Protein AF-A0A7J9B224-F1 (afdb_monomer_lite)

Secondary structure (DSSP, 8-state):
---HHHHHHHTHHHHHH-TT--HHHHHHHHHHHS-----HHHHHHHHHHHHHHHHHHHHHHHTT-

Structure (mmCIF, N/CA/C/O backbone):
data_AF-A0A7J9B224-F1
#
_entry.id   AF-A0A7J9B224-F1
#
loop_
_atom_site.group_PDB
_atom_site.id
_atom_site.type_symbol
_atom_site.label_atom_id
_atom_site.label_alt_id
_atom_site.label_comp_id
_atom_site.label_asym_id
_atom_site.label_entity_id
_atom_site.label_seq_id
_atom_site.pdbx_PDB_ins_code
_atom_site.Cartn_x
_atom_site.Cartn_y
_atom_site.Cartn_z
_atom_site.occupancy
_atom_site.B_iso_or_equiv
_atom_site.auth_seq_id
_atom_site.auth_comp_id
_atom_site.auth_asym_id
_atom_site.auth_atom_id
_atom_site.pdbx_PDB_model_num
ATOM 1 N N . MET A 1 1 ? 13.249 6.244 -13.232 1.00 77.62 1 MET A N 1
ATOM 2 C CA . MET A 1 1 ? 13.252 5.196 -12.186 1.00 77.62 1 MET A CA 1
ATOM 3 C C . MET A 1 1 ? 11.998 5.382 -11.350 1.00 77.62 1 MET A C 1
ATOM 5 O O . MET A 1 1 ? 11.762 6.499 -10.912 1.00 77.62 1 MET A O 1
ATOM 9 N N . VAL A 1 2 ? 11.171 4.348 -11.181 1.00 81.50 2 VAL A N 1
ATOM 10 C CA . VAL A 1 2 ? 9.978 4.458 -10.326 1.00 81.50 2 VAL A CA 1
ATOM 11 C C . VAL A 1 2 ? 10.413 4.499 -8.867 1.00 81.50 2 VAL A C 1
ATOM 13 O O . VAL A 1 2 ? 11.184 3.649 -8.425 1.00 81.50 2 VAL A O 1
ATOM 16 N N . THR A 1 3 ? 9.936 5.500 -8.129 1.00 93.69 3 THR A N 1
ATOM 17 C CA . THR A 1 3 ? 10.231 5.656 -6.703 1.00 93.69 3 THR A CA 1
ATOM 18 C C . THR A 1 3 ? 9.085 5.129 -5.847 1.00 93.69 3 THR A C 1
ATOM 20 O O . THR A 1 3 ? 7.933 5.052 -6.279 1.00 93.69 3 THR A O 1
ATOM 23 N N . VAL A 1 4 ? 9.393 4.813 -4.589 1.00 95.12 4 VAL A N 1
ATOM 24 C CA . VAL A 1 4 ? 8.397 4.407 -3.585 1.00 95.12 4 VAL A CA 1
ATOM 25 C C . VAL A 1 4 ? 7.291 5.464 -3.442 1.00 95.12 4 VAL A C 1
ATOM 27 O O . VAL A 1 4 ? 6.122 5.114 -3.307 1.00 95.12 4 VAL A O 1
ATOM 30 N N . ALA A 1 5 ? 7.648 6.751 -3.511 1.00 94.56 5 ALA A N 1
ATOM 31 C CA . ALA A 1 5 ? 6.702 7.859 -3.407 1.00 94.56 5 ALA A CA 1
ATOM 32 C C . ALA A 1 5 ? 5.708 7.889 -4.579 1.00 94.56 5 ALA A C 1
ATOM 34 O O . ALA A 1 5 ? 4.514 8.048 -4.351 1.00 94.56 5 ALA A O 1
ATOM 35 N N . MET A 1 6 ? 6.170 7.643 -5.812 1.00 95.38 6 MET A N 1
ATOM 36 C CA . MET A 1 6 ? 5.286 7.581 -6.984 1.00 95.38 6 MET A CA 1
ATOM 37 C C . MET A 1 6 ? 4.263 6.446 -6.860 1.00 95.38 6 MET A C 1
ATOM 39 O O . MET A 1 6 ? 3.087 6.645 -7.146 1.00 95.38 6 MET A O 1
ATOM 43 N N . ILE A 1 7 ? 4.690 5.275 -6.374 1.00 94.69 7 ILE A N 1
ATOM 44 C CA . ILE A 1 7 ? 3.795 4.134 -6.118 1.00 94.69 7 ILE A CA 1
ATOM 45 C C . ILE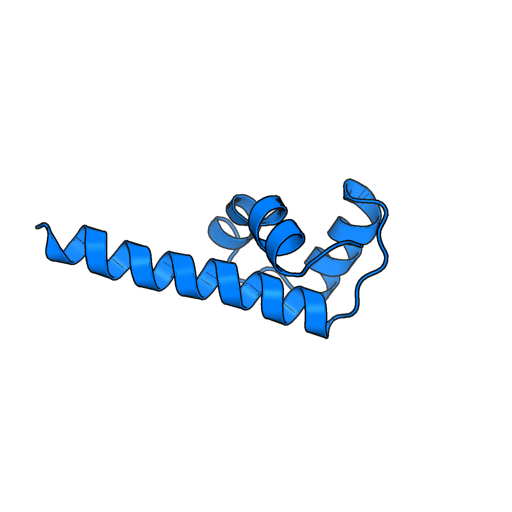 A 1 7 ? 2.794 4.479 -5.008 1.00 94.69 7 ILE A C 1
ATOM 47 O O . ILE A 1 7 ? 1.605 4.197 -5.139 1.00 94.69 7 ILE A O 1
ATOM 51 N N . ALA A 1 8 ? 3.261 5.104 -3.923 1.00 95.44 8 ALA A N 1
ATOM 52 C CA . ALA A 1 8 ? 2.413 5.515 -2.807 1.00 95.44 8 ALA A CA 1
ATOM 53 C C . ALA A 1 8 ? 1.331 6.508 -3.249 1.00 95.44 8 ALA A C 1
ATOM 55 O O . ALA A 1 8 ? 0.176 6.344 -2.871 1.00 95.44 8 ALA A O 1
ATOM 56 N N . GLN A 1 9 ? 1.690 7.496 -4.074 1.00 95.56 9 GLN A N 1
ATOM 57 C CA . GLN A 1 9 ? 0.743 8.465 -4.628 1.00 95.56 9 GLN A CA 1
ATOM 58 C C . GLN A 1 9 ? -0.262 7.800 -5.573 1.00 95.56 9 GLN A C 1
ATOM 60 O O . GLN A 1 9 ? -1.457 8.052 -5.457 1.00 95.56 9 GLN A O 1
ATOM 65 N N . HIS A 1 10 ? 0.203 6.927 -6.472 1.00 95.50 10 HIS A N 1
ATOM 66 C CA . HIS A 1 10 ? -0.660 6.254 -7.444 1.00 95.50 10 HIS A CA 1
ATOM 67 C C . HIS A 1 10 ? -1.702 5.347 -6.771 1.00 95.50 10 HIS A C 1
ATOM 69 O O . HIS A 1 10 ? -2.874 5.373 -7.132 1.00 95.50 10 HIS A O 1
ATOM 75 N N . PHE A 1 11 ? -1.300 4.598 -5.739 1.00 94.81 11 PHE A N 1
ATOM 76 C CA . PHE A 1 11 ? -2.194 3.699 -5.003 1.00 94.81 11 PHE A CA 1
ATOM 77 C C . PHE A 1 11 ? -2.811 4.319 -3.746 1.00 94.81 11 PHE A C 1
ATOM 79 O O . PHE A 1 11 ? -3.411 3.591 -2.954 1.00 94.81 11 PHE A O 1
ATOM 86 N N . GLU A 1 12 ? -2.689 5.632 -3.529 1.00 94.94 12 GLU A N 1
ATOM 87 C CA . GLU A 1 12 ? -3.122 6.272 -2.282 1.00 94.94 12 GLU A CA 1
ATOM 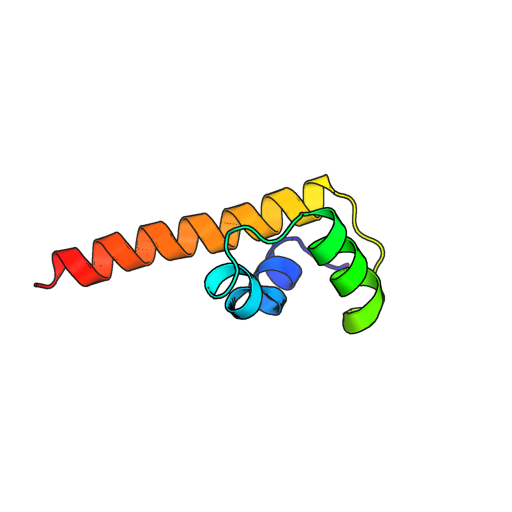88 C C . GLU A 1 12 ? -4.606 6.005 -1.995 1.00 94.94 12 GLU A C 1
ATOM 90 O O . GLU A 1 12 ? -4.948 5.514 -0.918 1.00 94.94 12 GLU A O 1
ATOM 95 N N . ALA A 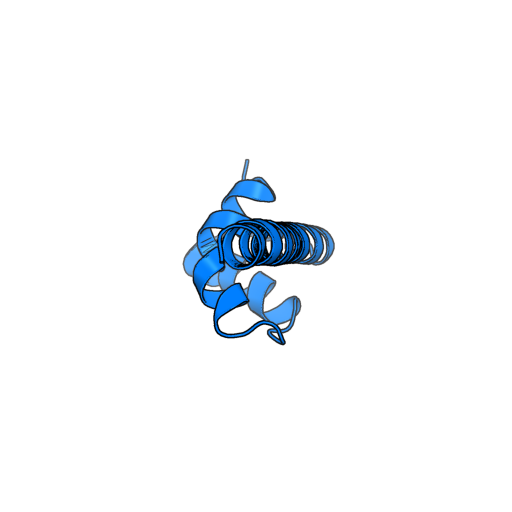1 13 ? -5.477 6.269 -2.973 1.00 94.81 13 ALA A N 1
ATOM 96 C CA . ALA A 1 13 ? -6.918 6.066 -2.841 1.00 94.81 13 ALA A CA 1
ATOM 97 C C . ALA A 1 13 ? -7.269 4.587 -2.620 1.00 94.81 13 ALA A C 1
ATOM 99 O O . ALA A 1 13 ? -8.015 4.258 -1.704 1.00 94.81 13 ALA A O 1
ATOM 100 N N . THR A 1 14 ? -6.663 3.681 -3.393 1.00 94.19 14 THR A N 1
ATOM 101 C CA . THR A 1 14 ? -6.890 2.233 -3.265 1.00 94.19 14 THR A CA 1
ATOM 102 C C . THR A 1 14 ? -6.449 1.696 -1.905 1.00 94.19 14 THR A C 1
ATOM 104 O O . THR A 1 14 ? -7.132 0.867 -1.310 1.00 94.19 14 THR A O 1
ATOM 107 N N . ILE A 1 15 ? -5.309 2.159 -1.384 1.00 93.75 15 ILE A N 1
ATOM 108 C CA . ILE A 1 15 ? -4.799 1.737 -0.075 1.00 93.75 15 ILE A CA 1
ATOM 109 C C . ILE A 1 15 ? -5.658 2.317 1.057 1.00 93.75 15 ILE A C 1
ATOM 111 O O . ILE A 1 15 ? -5.830 1.638 2.070 1.00 93.75 15 ILE A O 1
ATOM 115 N N . LYS A 1 16 ? -6.192 3.536 0.904 1.00 92.56 16 LYS A N 1
ATOM 116 C CA . LYS A 1 16 ? -7.111 4.157 1.873 1.00 92.56 16 LYS A CA 1
ATOM 117 C C . LYS A 1 16 ? -8.466 3.449 1.921 1.00 92.56 16 LYS A C 1
ATOM 119 O O . LYS A 1 16 ? -8.940 3.161 3.013 1.00 92.56 16 LYS A O 1
ATOM 124 N N . ASP A 1 17 ? -9.040 3.123 0.766 1.00 94.44 17 ASP A N 1
ATOM 125 C CA . ASP A 1 17 ? -10.310 2.392 0.651 1.00 94.44 17 ASP A CA 1
ATOM 126 C C . ASP A 1 17 ? -10.176 0.928 1.121 1.00 94.44 17 ASP A C 1
ATOM 128 O O . ASP A 1 17 ? -11.038 0.373 1.806 1.00 94.44 17 ASP A O 1
ATOM 132 N N . HIS A 1 18 ? -9.021 0.310 0.849 1.00 93.31 18 HIS A N 1
ATOM 133 C CA . HIS A 1 18 ? -8.718 -1.066 1.232 1.00 93.31 18 HIS A CA 1
ATOM 134 C C . HIS A 1 18 ? -7.424 -1.172 2.067 1.00 93.31 18 HIS A C 1
ATOM 136 O O . HIS A 1 18 ? -6.423 -1.753 1.627 1.00 93.31 18 HIS A O 1
ATOM 142 N N . PRO A 1 19 ? -7.408 -0.737 3.342 1.00 88.88 19 PRO A N 1
ATOM 143 C CA . PRO A 1 19 ? -6.188 -0.718 4.164 1.00 88.88 19 PRO A CA 1
ATOM 144 C C . PRO A 1 19 ? -5.599 -2.117 4.430 1.00 88.88 19 PRO A C 1
ATOM 146 O O . PRO A 1 19 ? -4.402 -2.268 4.727 1.00 88.88 19 PRO A O 1
ATOM 149 N N . LYS A 1 20 ? -6.417 -3.168 4.283 1.00 90.56 20 LYS A N 1
ATOM 150 C CA . LYS A 1 20 ? -6.036 -4.586 4.409 1.00 90.56 20 LYS A CA 1
ATOM 151 C C . LYS A 1 20 ? -5.530 -5.219 3.101 1.00 90.56 20 LYS A C 1
ATOM 153 O O . LYS A 1 20 ? -5.141 -6.384 3.122 1.00 90.56 20 LYS A O 1
ATOM 158 N N . MET A 1 21 ? -5.451 -4.465 2.000 1.00 93.06 21 MET A N 1
ATOM 159 C CA . MET A 1 21 ? -4.938 -4.933 0.704 1.00 93.06 21 MET A CA 1
ATOM 160 C C . MET A 1 21 ? -3.560 -5.602 0.835 1.00 93.06 21 MET A C 1
ATOM 162 O O . MET A 1 21 ? -2.662 -5.082 1.506 1.00 93.06 21 MET A O 1
ATOM 166 N N . LYS A 1 22 ? -3.370 -6.773 0.220 1.00 95.50 22 LYS A N 1
ATOM 167 C CA . LYS A 1 22 ? -2.120 -7.547 0.337 1.00 95.50 22 LYS A CA 1
ATOM 168 C C . LYS A 1 22 ? -0.999 -6.911 -0.493 1.00 95.50 22 LYS A C 1
ATOM 170 O O . LYS A 1 22 ? -1.237 -6.432 -1.595 1.00 95.50 22 LYS A O 1
ATOM 175 N N . LEU A 1 23 ? 0.252 -6.995 -0.026 1.00 96.00 23 LEU A N 1
ATOM 176 C CA . LEU A 1 23 ? 1.412 -6.448 -0.757 1.00 96.00 23 LEU A CA 1
ATOM 177 C C . LEU A 1 23 ? 1.599 -7.080 -2.145 1.00 96.00 23 LEU A C 1
ATOM 179 O O . LEU A 1 23 ? 1.911 -6.376 -3.097 1.00 96.00 23 LEU A O 1
ATOM 183 N N . LYS A 1 24 ? 1.332 -8.388 -2.282 1.00 96.50 24 LYS A N 1
ATOM 184 C CA . LYS A 1 24 ? 1.337 -9.082 -3.584 1.00 96.50 24 LYS A CA 1
ATOM 185 C C . LYS A 1 24 ? 0.316 -8.512 -4.570 1.00 96.50 24 LYS A C 1
ATOM 187 O O . LYS A 1 24 ? 0.492 -8.631 -5.775 1.00 96.50 24 LYS A O 1
ATOM 192 N N . GLU A 1 25 ? -0.774 -7.935 -4.078 1.00 96.19 25 GLU A N 1
ATOM 193 C CA . GLU A 1 25 ? -1.762 -7.301 -4.945 1.00 96.19 25 GLU A CA 1
ATOM 194 C C . GLU A 1 25 ? -1.278 -5.948 -5.444 1.00 96.19 25 GLU A C 1
ATOM 196 O O . GLU A 1 25 ? -1.359 -5.693 -6.637 1.00 96.19 25 GLU A O 1
ATOM 201 N N . ILE A 1 26 ? -0.674 -5.146 -4.563 1.00 94.94 26 ILE A N 1
ATOM 202 C CA . ILE A 1 26 ? -0.008 -3.892 -4.941 1.00 94.94 26 ILE A CA 1
ATOM 203 C C . ILE A 1 26 ? 1.098 -4.172 -5.966 1.00 94.94 26 ILE A C 1
ATOM 205 O O . ILE A 1 26 ? 1.185 -3.486 -6.973 1.00 94.94 26 ILE A O 1
ATOM 209 N N . GLN A 1 27 ? 1.893 -5.228 -5.769 1.00 96.62 27 GLN A N 1
ATOM 210 C CA . GLN A 1 27 ? 2.924 -5.632 -6.727 1.00 96.62 27 GLN A CA 1
ATOM 211 C C . GLN A 1 27 ? 2.338 -6.002 -8.100 1.00 96.62 27 GLN A C 1
ATOM 213 O O . GLN A 1 27 ? 2.830 -5.531 -9.122 1.00 96.62 27 GLN A O 1
ATOM 218 N N . ARG A 1 28 ? 1.277 -6.825 -8.135 1.00 97.12 28 ARG A N 1
ATOM 219 C CA . ARG A 1 28 ? 0.591 -7.191 -9.389 1.00 97.12 28 ARG A CA 1
ATOM 220 C C . ARG A 1 28 ? 0.017 -5.969 -10.099 1.00 97.12 28 ARG A C 1
ATOM 222 O O . ARG A 1 28 ? 0.125 -5.867 -11.314 1.00 97.12 28 ARG A O 1
ATOM 229 N N . ARG A 1 29 ? -0.539 -5.030 -9.339 1.00 95.56 29 ARG A N 1
ATOM 230 C CA . ARG A 1 29 ? -1.052 -3.762 -9.853 1.00 95.56 29 ARG A CA 1
ATOM 231 C C . ARG A 1 29 ? 0.052 -2.841 -10.366 1.00 95.56 29 ARG A C 1
ATOM 233 O O . ARG A 1 29 ? -0.088 -2.306 -11.452 1.00 95.56 29 ARG A O 1
ATOM 240 N N . CYS A 1 30 ? 1.200 -2.746 -9.694 1.00 95.25 30 CYS A N 1
ATOM 241 C CA . CYS A 1 30 ? 2.377 -2.064 -10.249 1.00 95.25 30 CYS A CA 1
ATOM 242 C C . CYS A 1 30 ? 2.805 -2.663 -11.599 1.00 95.25 30 CYS A C 1
ATOM 244 O O . CYS A 1 30 ? 3.104 -1.922 -12.533 1.00 95.25 30 CYS A O 1
ATOM 246 N N . ALA A 1 31 ? 2.798 -3.991 -11.724 1.00 95.88 31 ALA A N 1
ATOM 247 C CA . ALA A 1 31 ? 3.136 -4.650 -12.982 1.00 95.88 31 ALA A CA 1
ATOM 248 C C . ALA A 1 31 ? 2.074 -4.420 -14.074 1.00 95.88 31 ALA A C 1
ATOM 250 O O . ALA A 1 31 ? 2.432 -4.274 -15.237 1.00 95.88 31 ALA A O 1
ATOM 251 N N . SER A 1 32 ? 0.789 -4.370 -13.707 1.00 95.81 32 SER A N 1
ATOM 252 C CA . SER A 1 32 ? -0.327 -4.241 -14.654 1.00 95.81 32 SER A CA 1
ATOM 253 C C . SER A 1 32 ? -0.650 -2.799 -15.057 1.00 95.81 32 SER A C 1
ATOM 255 O O . SER A 1 32 ? -0.985 -2.568 -16.209 1.00 95.81 32 SER A O 1
ATOM 257 N N . GLU A 1 33 ? -0.615 -1.852 -14.120 1.00 94.50 33 GLU A N 1
ATOM 258 C CA . GLU A 1 33 ? -1.071 -0.464 -14.310 1.00 94.50 33 GLU A CA 1
ATOM 259 C C . GLU A 1 33 ? 0.099 0.469 -14.634 1.00 94.50 33 GLU A C 1
ATOM 261 O O . GLU A 1 33 ? -0.027 1.387 -15.438 1.00 94.50 33 GLU A O 1
ATOM 266 N N . MET A 1 34 ? 1.262 0.219 -14.028 1.00 92.56 34 MET A N 1
ATOM 267 C CA . MET A 1 34 ? 2.457 1.051 -14.197 1.00 92.56 34 MET A CA 1
ATOM 268 C C . MET A 1 34 ? 3.518 0.387 -15.088 1.00 92.56 34 MET A C 1
ATOM 270 O O . MET A 1 34 ? 4.553 0.997 -15.348 1.00 92.56 34 MET A O 1
ATOM 274 N N . HIS A 1 35 ? 3.294 -0.860 -15.524 1.00 93.62 35 HIS A N 1
ATOM 275 C CA . HIS A 1 35 ? 4.246 -1.665 -16.300 1.00 93.62 35 HIS A CA 1
ATOM 276 C C . HIS A 1 35 ? 5.641 -1.766 -15.659 1.00 93.62 35 HIS A C 1
ATOM 278 O O . HIS A 1 35 ? 6.656 -1.848 -16.351 1.00 93.62 35 HIS A O 1
ATOM 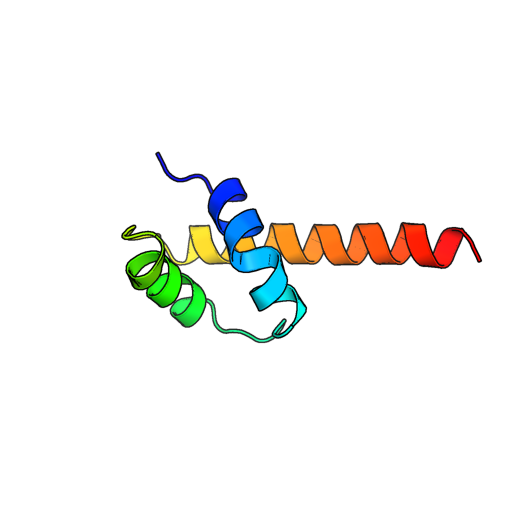284 N N . VAL A 1 36 ? 5.704 -1.775 -14.321 1.00 90.94 36 VAL A N 1
ATOM 285 C CA . VAL A 1 36 ? 6.964 -1.900 -13.578 1.00 90.94 36 VAL A CA 1
ATOM 286 C C . VAL A 1 36 ? 6.966 -3.090 -12.638 1.00 90.94 36 VAL A C 1
ATOM 288 O O . VAL A 1 36 ? 6.039 -3.311 -11.860 1.00 90.94 36 VAL A O 1
ATOM 291 N N . ASN A 1 37 ? 8.067 -3.837 -12.666 1.00 93.81 37 ASN A N 1
ATOM 292 C CA . ASN A 1 37 ? 8.305 -4.894 -11.700 1.00 93.81 37 ASN A CA 1
ATOM 293 C C . ASN A 1 37 ? 8.974 -4.304 -10.456 1.00 93.81 37 ASN A C 1
ATOM 295 O O . ASN A 1 37 ? 10.098 -3.808 -10.512 1.00 93.81 37 ASN A O 1
ATOM 299 N N . VAL A 1 38 ? 8.270 -4.351 -9.332 1.00 93.06 38 VAL A N 1
ATOM 300 C CA . VAL A 1 38 ? 8.736 -3.808 -8.052 1.00 93.06 38 VAL A CA 1
ATOM 301 C C . VAL A 1 38 ? 8.913 -4.932 -7.042 1.00 93.06 38 VAL A C 1
ATOM 303 O O . VAL A 1 38 ? 8.242 -5.963 -7.105 1.00 93.06 38 VAL A O 1
ATOM 306 N N . THR A 1 39 ? 9.824 -4.747 -6.092 1.00 96.12 39 THR A N 1
ATOM 307 C CA . THR A 1 39 ? 10.005 -5.696 -4.992 1.00 96.12 39 THR A CA 1
ATOM 308 C C . THR A 1 39 ? 8.885 -5.553 -3.961 1.00 96.12 39 THR A C 1
ATOM 310 O O . THR A 1 39 ? 8.271 -4.494 -3.819 1.00 96.12 39 THR A O 1
ATOM 313 N N . ILE A 1 40 ? 8.646 -6.614 -3.185 1.00 95.88 40 ILE A N 1
ATOM 314 C CA . ILE A 1 40 ? 7.677 -6.584 -2.079 1.00 95.88 40 ILE A CA 1
ATOM 315 C C . ILE A 1 40 ? 8.042 -5.519 -1.031 1.00 95.88 40 ILE A C 1
ATOM 317 O O . ILE A 1 40 ? 7.141 -4.874 -0.496 1.00 95.88 40 ILE A O 1
ATOM 321 N N . ASP A 1 41 ? 9.337 -5.296 -0.774 1.00 96.50 41 ASP A N 1
ATOM 322 C CA . ASP A 1 41 ? 9.810 -4.227 0.119 1.00 96.50 41 ASP A CA 1
ATOM 323 C C . ASP A 1 41 ? 9.361 -2.839 -0.367 1.00 96.50 41 ASP A C 1
ATOM 325 O O . ASP A 1 41 ? 8.809 -2.050 0.401 1.00 96.50 41 ASP A O 1
ATOM 329 N N . CYS A 1 42 ? 9.488 -2.574 -1.669 1.00 95.44 42 CYS A N 1
ATOM 330 C CA . CYS A 1 42 ? 9.042 -1.321 -2.270 1.00 95.44 42 CYS A CA 1
ATOM 331 C C . CYS A 1 42 ? 7.532 -1.102 -2.054 1.00 95.44 42 CYS A C 1
ATOM 333 O O . CYS A 1 42 ? 7.110 -0.031 -1.609 1.00 95.44 42 CYS A O 1
ATOM 335 N N . CYS A 1 43 ? 6.719 -2.146 -2.263 1.00 95.88 43 CYS A N 1
ATOM 336 C CA . CYS A 1 43 ? 5.281 -2.110 -1.984 1.00 95.88 43 CYS A CA 1
ATOM 337 C C . CYS A 1 43 ? 4.973 -1.884 -0.495 1.00 95.88 43 CYS A C 1
ATOM 339 O O . CYS A 1 43 ? 4.035 -1.156 -0.166 1.00 95.88 43 CYS A O 1
ATOM 341 N N . TYR A 1 44 ? 5.744 -2.494 0.412 1.00 96.38 44 TYR A N 1
ATOM 342 C CA . TYR A 1 44 ? 5.592 -2.292 1.854 1.00 96.38 44 TYR A CA 1
ATOM 343 C C . TYR A 1 44 ? 5.845 -0.833 2.240 1.00 96.38 44 TYR A C 1
ATOM 345 O O . TYR A 1 44 ? 5.011 -0.227 2.915 1.00 96.38 44 TYR A O 1
ATOM 353 N N . ARG A 1 45 ? 6.948 -0.246 1.762 1.00 96.62 45 ARG A N 1
ATOM 354 C CA . ARG A 1 45 ? 7.301 1.155 2.035 1.00 96.62 45 ARG A CA 1
ATOM 355 C C . ARG A 1 45 ? 6.268 2.115 1.445 1.00 96.62 45 ARG A C 1
ATOM 357 O O . ARG A 1 45 ? 5.847 3.032 2.143 1.00 96.62 45 ARG A O 1
ATOM 364 N N . ALA A 1 46 ? 5.784 1.864 0.227 1.00 95.69 46 ALA A N 1
ATOM 365 C CA . ALA A 1 46 ? 4.736 2.676 -0.392 1.00 95.69 46 ALA A CA 1
ATOM 366 C C . ALA A 1 46 ? 3.439 2.643 0.431 1.00 95.69 46 ALA A C 1
ATOM 368 O O . ALA A 1 46 ? 2.864 3.683 0.752 1.00 95.69 46 ALA A O 1
ATOM 369 N N . LYS A 1 47 ? 3.028 1.446 0.870 1.00 95.06 47 LYS A N 1
ATOM 370 C CA . LYS A 1 47 ? 1.864 1.275 1.745 1.00 95.06 47 LYS A CA 1
ATOM 371 C C . LYS A 1 47 ? 2.048 1.952 3.106 1.00 95.06 47 LYS A C 1
ATOM 373 O O . LYS A 1 47 ? 1.088 2.505 3.638 1.00 95.06 47 LYS A O 1
ATOM 378 N N . LYS A 1 48 ? 3.260 1.919 3.670 1.00 94.69 48 LYS A N 1
ATOM 379 C CA . LYS A 1 48 ? 3.598 2.591 4.932 1.00 94.69 48 LYS A CA 1
ATOM 380 C C . LYS A 1 48 ? 3.448 4.109 4.811 1.00 94.69 48 LYS A C 1
ATOM 382 O O . LYS A 1 48 ? 2.792 4.688 5.663 1.00 94.69 48 LYS A O 1
ATOM 387 N N . ILE A 1 49 ? 3.939 4.718 3.728 1.00 94.38 49 ILE A N 1
ATOM 388 C CA . ILE A 1 49 ? 3.807 6.165 3.475 1.00 94.38 49 ILE A CA 1
ATOM 389 C C . ILE A 1 49 ? 2.336 6.590 3.455 1.00 94.38 49 ILE A C 1
ATOM 391 O O . ILE A 1 49 ? 1.961 7.529 4.153 1.00 94.38 49 ILE A O 1
ATOM 395 N N . VAL A 1 50 ? 1.486 5.875 2.707 1.00 93.31 50 VAL A N 1
ATOM 396 C CA . VAL A 1 50 ? 0.044 6.183 2.649 1.00 93.31 50 VAL A CA 1
ATOM 397 C C . VAL A 1 50 ? -0.600 6.060 4.031 1.00 93.31 50 VAL A C 1
ATOM 399 O O . VAL A 1 50 ? -1.396 6.914 4.423 1.00 93.31 50 VAL A O 1
ATOM 402 N N . LYS A 1 51 ? -0.225 5.028 4.799 1.00 90.44 51 LYS A N 1
ATOM 403 C CA . LYS A 1 51 ? -0.710 4.845 6.170 1.00 90.44 51 LYS A CA 1
ATOM 404 C C . LYS A 1 51 ? -0.233 5.939 7.123 1.00 90.44 51 LYS A C 1
ATOM 406 O O . LYS A 1 51 ? -1.014 6.405 7.937 1.00 90.44 51 LYS A O 1
ATOM 411 N N . GLU A 1 52 ? 1.022 6.357 7.056 1.00 90.31 52 GLU A N 1
ATOM 412 C CA . GLU A 1 52 ? 1.533 7.431 7.916 1.00 90.31 52 GLU A CA 1
ATOM 413 C C . GLU A 1 52 ? 0.860 8.765 7.579 1.00 90.31 52 GLU A C 1
ATOM 415 O O . GLU A 1 52 ? 0.449 9.483 8.488 1.00 90.31 52 GLU A O 1
ATOM 420 N N . LYS A 1 53 ? 0.622 9.037 6.288 1.00 87.56 53 LYS A N 1
ATOM 421 C CA . LYS A 1 53 ? -0.142 10.206 5.835 1.00 87.56 53 LYS A CA 1
ATOM 422 C C . LYS A 1 53 ? -1.577 10.198 6.369 1.00 87.56 53 LYS A C 1
ATOM 424 O O . LYS A 1 53 ? -2.057 11.233 6.812 1.00 87.56 53 LYS A O 1
ATOM 429 N N . MET A 1 54 ? -2.244 9.039 6.392 1.00 80.62 54 MET A N 1
ATOM 430 C CA . MET A 1 54 ? -3.601 8.925 6.949 1.00 80.62 54 MET A CA 1
ATOM 431 C C . MET A 1 54 ? -3.626 9.221 8.459 1.00 80.62 54 MET A C 1
ATOM 433 O O . MET A 1 54 ? -4.524 9.906 8.929 1.00 80.62 54 MET A O 1
ATOM 437 N N . VAL A 1 55 ? -2.627 8.747 9.216 1.00 75.62 55 VAL A N 1
ATOM 438 C CA . VAL A 1 55 ? -2.536 8.967 10.670 1.00 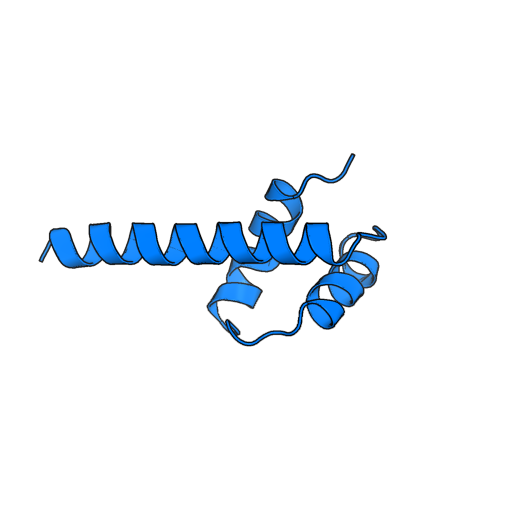75.62 55 VAL A CA 1
ATOM 439 C C . VAL A 1 55 ? -2.199 10.427 10.983 1.00 75.62 55 VAL A C 1
ATOM 441 O O . VAL A 1 55 ? -2.743 10.977 11.938 1.00 75.62 55 VAL A O 1
ATOM 444 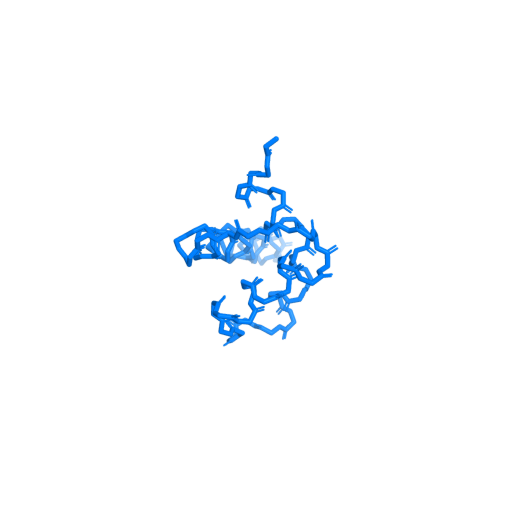N N . GLY A 1 56 ? -1.337 11.055 10.176 1.00 66.75 56 GLY A N 1
ATOM 445 C CA . GLY A 1 56 ? -1.040 12.487 10.262 1.00 66.75 56 GLY A CA 1
ATOM 446 C C . GLY A 1 56 ? -2.280 13.348 10.016 1.00 66.75 56 GLY A C 1
ATOM 447 O O . GLY A 1 56 ? -2.638 14.147 10.877 1.00 66.75 56 GLY A O 1
ATOM 448 N N . ASN A 1 57 ? -3.003 13.097 8.917 1.00 60.09 57 ASN A N 1
ATOM 449 C CA . ASN A 1 57 ? -4.253 13.798 8.600 1.00 60.09 57 ASN A CA 1
ATOM 450 C C . ASN A 1 57 ? -5.322 13.624 9.686 1.00 60.09 57 ASN A C 1
ATOM 452 O O . ASN A 1 57 ? -6.004 14.582 10.017 1.00 60.09 57 ASN A O 1
ATOM 456 N N . HIS A 1 58 ? -5.457 12.430 10.271 1.00 55.47 58 HIS A N 1
ATOM 457 C CA . HIS A 1 58 ? -6.460 12.183 11.310 1.00 55.47 58 HIS A CA 1
ATOM 458 C C . HIS A 1 58 ? -6.165 12.955 12.608 1.00 55.47 58 HIS A C 1
ATOM 460 O O . HIS A 1 58 ? -7.092 13.321 13.319 1.00 55.47 58 HIS A O 1
ATOM 466 N N . LYS A 1 59 ? -4.889 13.234 12.918 1.00 54.31 59 LYS A N 1
ATOM 467 C CA . LYS A 1 59 ? -4.519 14.102 14.048 1.00 54.31 59 LYS A CA 1
ATOM 468 C C . LYS A 1 59 ? -4.779 15.581 13.769 1.00 54.31 59 LYS A C 1
ATOM 470 O O . LYS A 1 59 ? -5.198 16.278 14.684 1.00 54.31 59 LYS A O 1
ATOM 475 N N . GLU A 1 60 ? -4.531 16.055 12.549 1.00 52.44 60 GLU A N 1
ATOM 476 C CA . GLU A 1 60 ? -4.832 17.445 12.175 1.00 52.44 60 GLU A CA 1
ATOM 477 C C . GLU A 1 60 ? -6.343 17.702 12.094 1.00 52.44 60 GLU A C 1
ATOM 479 O O . GLU A 1 60 ? -6.815 18.714 12.599 1.00 52.44 60 GLU A O 1
ATOM 484 N N . GLU A 1 61 ? -7.117 16.764 11.544 1.00 47.53 61 GLU A N 1
ATOM 485 C CA . GLU A 1 61 ? -8.567 16.917 11.367 1.00 47.53 61 GLU A CA 1
ATOM 486 C C . GLU A 1 61 ? -9.347 16.813 12.693 1.00 47.53 61 GLU A C 1
ATOM 488 O O . GLU A 1 61 ? -10.322 17.532 12.882 1.00 47.53 61 GLU A O 1
ATOM 493 N N . PHE A 1 62 ? -8.888 15.997 13.655 1.00 46.56 62 PHE A N 1
ATOM 494 C CA . PHE A 1 62 ? -9.478 15.927 15.005 1.00 46.56 62 PHE A CA 1
ATOM 495 C C . PHE A 1 62 ? -8.905 16.943 16.006 1.00 46.56 62 PHE A C 1
ATOM 497 O O . PHE A 1 62 ? -9.482 17.118 17.073 1.00 46.56 62 PHE A O 1
ATOM 504 N N . GLY A 1 63 ? -7.776 17.592 15.706 1.00 44.38 63 GLY A N 1
ATOM 505 C CA . GLY A 1 63 ? -7.213 18.664 16.539 1.00 44.38 63 GLY A CA 1
ATOM 506 C C . GLY A 1 63 ? -7.818 20.047 16.267 1.00 44.38 63 GLY A C 1
ATOM 507 O O . GLY A 1 63 ? -7.498 20.996 16.978 1.00 44.38 63 GLY A O 1
ATOM 508 N N . LEU A 1 64 ? -8.654 20.159 15.230 1.00 49.72 64 LEU A N 1
ATOM 509 C CA . LEU A 1 64 ? -9.356 21.376 14.806 1.00 49.72 64 LEU A CA 1
ATOM 510 C C . LEU A 1 64 ? -10.862 21.365 15.154 1.00 49.72 64 LEU A C 1
ATOM 512 O O . LEU A 1 64 ? -11.586 22.255 14.708 1.00 49.72 64 LEU A O 1
ATOM 516 N N . LEU A 1 65 ? -11.323 20.381 15.937 1.00 43.09 65 LEU A N 1
ATOM 517 C CA . LEU A 1 65 ? -12.668 20.298 16.531 1.00 43.09 65 LEU A CA 1
ATOM 518 C C . LEU A 1 65 ? -12.613 20.656 18.019 1.00 43.09 65 LEU A C 1
ATOM 520 O O . LEU A 1 65 ? -13.539 21.364 18.472 1.00 43.09 65 LEU A O 1
#

Radius of gyration: 12.74 Å; chains: 1; bounding box: 26×30×33 Å

Foldseek 3Di:
DDALQNLLVVCLVVCVVPVVDDLVVSQVCCCVVVVDHDDSVSSVSSSVVSVVVVVVVVCVVVVVD

Sequence (65 aa):
MVTVAMIAQHFEATIKDHPKMKLKEIQRRCASEMHVNVTIDCCYRAKKIVKEKMVGNHKEEFGLL

Organism: NCBI:txid34288

pLDDT: mean 86.91, std 15.69, range [43.09, 97.12]